Protein AF-A0A383CJY9-F1 (afdb_monomer_lite)

Sequence (69 aa):
MRYKSFVEHWKKNKQKLLKNYVYDELDEHSSCGVGLIASLKGNSTREVVEMGIQALKVLYHRGAVDADG

Organism: NCBI:txid408172

Secondary structure (DSSP, 8-state):
-HHHHHHHHHHHHHHHHHHTTS--GGG------------TT----HHHHHHHHHHHTT-GGGS---TT-

pLDDT: mean 90.14, std 8.58, range [60.22, 98.38]

Foldseek 3Di:
DVVVVVVVVVVVVVVVCVVVVNDDPVPDDDLDDDDDFDDPVNDDDVVSVVVVVVVVVPSPVSHDDDPVD

InterPro domains:
  IPR017932 Glutamine amidotransferase type 2 domain [PF00310] (32-68)
  IPR017932 Glutamine amidotransferase type 2 domain [PS51278] (32-69)
  IPR029055 Nucleophile aminohydrolases, N-terminal [G3DSA:3.60.20.10] (32-69)
  IPR029055 Nucleophile aminohydrolases, N-terminal [SSF56235] (32-69)

Structure (mmCIF, N/CA/C/O backbone):
data_AF-A0A383CJY9-F1
#
_entry.id   AF-A0A383CJY9-F1
#
loop_
_atom_site.group_PDB
_atom_site.id
_atom_site.type_symbol
_atom_site.label_atom_id
_atom_site.label_alt_id
_atom_site.label_comp_id
_atom_site.label_asym_id
_atom_site.label_entity_id
_atom_site.label_seq_id
_atom_site.pdbx_PDB_ins_code
_atom_site.Cartn_x
_atom_site.Cartn_y
_atom_site.Cartn_z
_atom_site.occupancy
_atom_site.B_iso_or_equiv
_atom_site.auth_seq_id
_atom_site.auth_comp_id
_atom_site.auth_asym_id
_atom_site.auth_atom_id
_atom_site.pdbx_PDB_model_num
ATOM 1 N N . MET A 1 1 ? 28.805 -7.236 1.112 1.00 60.22 1 MET A N 1
ATOM 2 C CA . MET A 1 1 ? 29.285 -7.382 -0.286 1.00 60.22 1 MET A CA 1
ATOM 3 C C . MET A 1 1 ? 28.162 -7.653 -1.304 1.00 60.22 1 MET A C 1
ATOM 5 O O . MET A 1 1 ? 28.231 -7.108 -2.393 1.00 60.22 1 MET A O 1
ATOM 9 N N . ARG A 1 2 ? 27.091 -8.386 -0.951 1.00 62.19 2 ARG A N 1
ATOM 10 C CA . ARG A 1 2 ? 25.935 -8.721 -1.824 1.00 62.19 2 ARG A CA 1
ATOM 11 C C . ARG A 1 2 ? 25.108 -7.540 -2.380 1.00 62.19 2 ARG A C 1
ATOM 13 O O . ARG A 1 2 ? 24.484 -7.674 -3.421 1.00 62.19 2 ARG A O 1
ATOM 20 N N . TYR A 1 3 ? 25.095 -6.396 -1.694 1.00 69.06 3 TYR A N 1
ATOM 21 C CA . TYR A 1 3 ? 24.312 -5.217 -2.098 1.00 69.06 3 TYR A CA 1
ATOM 22 C C . TYR A 1 3 ? 24.920 -4.461 -3.294 1.00 69.06 3 TYR A C 1
ATOM 24 O O . TYR A 1 3 ? 24.191 -3.981 -4.156 1.00 69.06 3 TYR A O 1
ATOM 32 N N . LYS A 1 4 ? 26.259 -4.394 -3.390 1.00 77.38 4 LYS A N 1
ATOM 33 C CA . LYS A 1 4 ? 26.938 -3.699 -4.500 1.00 77.38 4 LYS A CA 1
ATOM 34 C C . LYS A 1 4 ? 26.663 -4.370 -5.849 1.00 77.38 4 LYS A C 1
ATOM 36 O O . LYS A 1 4 ? 26.299 -3.681 -6.796 1.00 77.38 4 LYS A O 1
ATOM 41 N N . SER A 1 5 ? 26.742 -5.701 -5.904 1.00 89.38 5 SER A N 1
ATOM 42 C CA . SER A 1 5 ? 26.482 -6.456 -7.136 1.00 89.38 5 SER A CA 1
ATOM 43 C C . SER A 1 5 ? 25.028 -6.346 -7.605 1.00 89.38 5 SER A C 1
ATOM 45 O O . SER A 1 5 ? 24.773 -6.286 -8.805 1.00 89.38 5 SER A O 1
ATOM 47 N N . PHE A 1 6 ? 24.069 -6.263 -6.677 1.00 92.31 6 PHE A N 1
ATOM 48 C CA . PHE A 1 6 ? 22.666 -6.017 -7.015 1.00 92.31 6 PHE A CA 1
ATOM 49 C C . PHE A 1 6 ? 22.483 -4.671 -7.728 1.00 92.31 6 PHE A C 1
ATOM 51 O O . PHE A 1 6 ? 21.899 -4.624 -8.809 1.00 92.31 6 PHE A O 1
ATOM 58 N N . VAL A 1 7 ? 23.022 -3.588 -7.157 1.00 94.56 7 VAL A N 1
ATOM 59 C CA . VAL A 1 7 ? 22.886 -2.238 -7.728 1.00 94.56 7 VAL A CA 1
ATOM 60 C C . VAL A 1 7 ? 23.551 -2.150 -9.105 1.00 94.56 7 VAL A C 1
ATOM 62 O O . VAL A 1 7 ? 22.991 -1.550 -10.022 1.00 94.56 7 VAL A O 1
ATOM 65 N N . GLU A 1 8 ? 24.722 -2.762 -9.278 1.00 95.88 8 GLU A N 1
ATOM 66 C CA . GLU A 1 8 ? 25.423 -2.810 -10.567 1.00 95.88 8 GLU A CA 1
ATOM 67 C C . GLU A 1 8 ? 24.610 -3.546 -11.639 1.00 95.88 8 GLU A C 1
ATOM 69 O O . GLU A 1 8 ? 24.429 -3.029 -12.745 1.00 95.88 8 GLU A O 1
ATOM 74 N N . HIS A 1 9 ? 24.056 -4.717 -11.310 1.00 95.19 9 HIS A N 1
ATOM 75 C CA . HIS A 1 9 ? 23.192 -5.459 -12.227 1.00 95.19 9 HIS A CA 1
ATOM 76 C C . HIS A 1 9 ? 21.903 -4.707 -12.561 1.00 95.19 9 HIS A C 1
ATOM 78 O O . HIS A 1 9 ? 21.518 -4.659 -13.730 1.00 95.19 9 HIS A O 1
ATOM 84 N N . TRP A 1 10 ? 21.263 -4.078 -11.573 1.00 94.00 10 TRP A N 1
ATOM 85 C CA . TRP A 1 10 ? 20.061 -3.277 -11.794 1.00 94.00 10 TRP A CA 1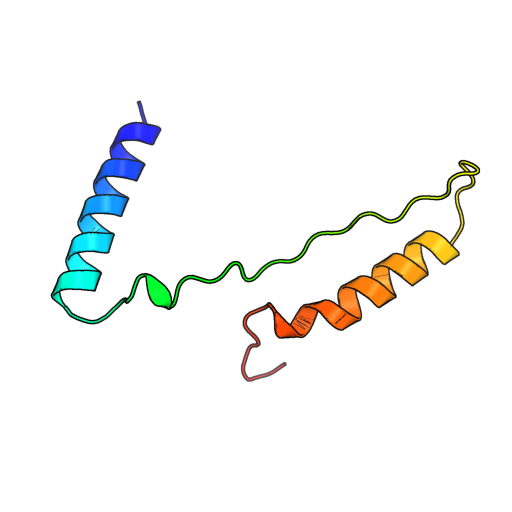
ATOM 86 C C . TRP A 1 10 ? 20.331 -2.127 -12.771 1.00 94.00 10 TRP A C 1
ATOM 88 O O . TRP A 1 10 ? 19.625 -1.993 -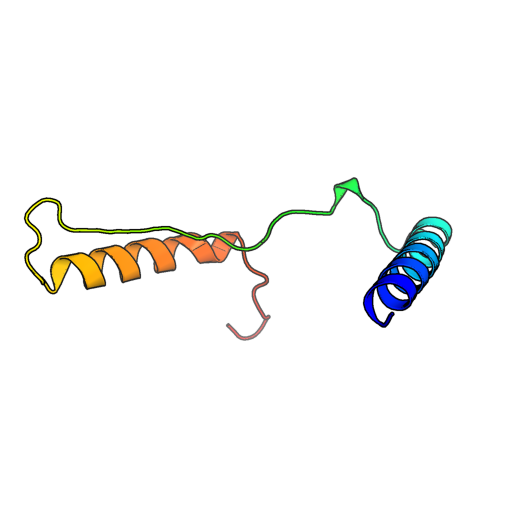13.769 1.00 94.00 10 TRP A O 1
ATOM 98 N N . LYS A 1 11 ? 21.420 -1.367 -12.567 1.00 95.25 11 LYS A N 1
ATOM 99 C CA . LYS A 1 11 ? 21.819 -0.272 -13.469 1.00 95.25 11 LYS A CA 1
ATOM 100 C C . LYS A 1 11 ? 22.078 -0.768 -14.892 1.00 95.25 11 LYS A C 1
ATOM 102 O O . LYS A 1 11 ? 21.622 -0.147 -15.850 1.00 95.25 11 LYS A O 1
ATOM 107 N N . LYS A 1 12 ? 22.782 -1.897 -15.037 1.00 96.25 12 LYS A N 1
ATOM 108 C CA . LYS A 1 12 ? 23.060 -2.516 -16.343 1.00 96.25 12 LYS A CA 1
ATOM 109 C C . LYS A 1 12 ? 21.769 -2.904 -17.071 1.00 96.25 12 LYS A C 1
ATOM 111 O O . LYS A 1 12 ? 21.634 -2.624 -18.261 1.00 96.25 12 LYS A O 1
ATOM 116 N N . ASN A 1 13 ? 20.824 -3.526 -16.367 1.00 95.19 13 ASN A N 1
ATOM 117 C CA . ASN A 1 13 ? 19.555 -3.963 -16.948 1.00 95.19 13 ASN A CA 1
ATOM 118 C C . ASN A 1 13 ? 18.652 -2.779 -17.303 1.00 95.19 13 ASN A C 1
ATOM 120 O O . ASN A 1 13 ? 18.140 -2.741 -18.418 1.00 95.19 13 ASN A O 1
ATOM 124 N N . LYS A 1 14 ? 18.536 -1.778 -16.422 1.00 94.31 14 LYS A N 1
ATOM 125 C CA . LYS A 1 14 ? 17.785 -0.544 -16.696 1.00 94.31 14 LYS A CA 1
ATOM 126 C C . LYS A 1 14 ? 18.281 0.144 -17.970 1.00 94.31 14 LYS A C 1
ATOM 128 O O . LYS A 1 14 ? 17.493 0.448 -18.856 1.00 94.31 14 LYS A O 1
ATOM 133 N N . GLN A 1 15 ? 19.600 0.287 -18.121 1.00 96.06 15 GLN A N 1
ATOM 134 C CA . GLN A 1 15 ? 20.202 0.859 -19.331 1.00 96.06 15 GLN A CA 1
ATOM 135 C C . GLN A 1 15 ? 19.912 0.047 -20.597 1.00 96.06 15 GLN A C 1
ATOM 137 O O . GLN A 1 15 ? 19.713 0.614 -21.669 1.00 96.06 15 GLN A O 1
ATOM 142 N N . LYS A 1 16 ? 19.872 -1.286 -20.496 1.00 96.38 16 LYS A N 1
ATOM 143 C CA . LYS A 1 16 ? 19.470 -2.138 -21.619 1.00 96.38 16 LYS A CA 1
ATOM 144 C C . LYS A 1 16 ? 18.011 -1.877 -22.013 1.00 96.38 16 LYS A C 1
ATOM 146 O O . LYS A 1 16 ? 17.742 -1.801 -23.204 1.00 96.38 16 LYS A O 1
ATOM 151 N N . LEU A 1 17 ? 17.097 -1.730 -21.054 1.00 95.56 17 LEU A N 1
ATOM 152 C CA . LEU A 1 17 ? 15.677 -1.485 -21.335 1.00 95.56 17 LEU A CA 1
ATOM 153 C C . LEU A 1 17 ? 15.444 -0.106 -21.970 1.00 95.56 17 LEU A C 1
ATOM 155 O O . LEU A 1 17 ? 14.779 -0.034 -23.001 1.00 95.56 17 LEU A O 1
ATOM 159 N N . LEU A 1 18 ? 16.085 0.941 -21.434 1.00 94.81 18 LEU A N 1
ATOM 160 C CA . LEU A 1 18 ? 16.051 2.303 -21.989 1.00 94.81 18 LEU A CA 1
ATOM 161 C C . LEU A 1 18 ? 16.517 2.336 -23.452 1.00 94.81 18 LEU A C 1
ATOM 163 O O . LEU A 1 18 ? 15.836 2.874 -24.317 1.00 94.81 18 LEU A O 1
ATOM 167 N N . LYS A 1 19 ? 17.657 1.698 -23.760 1.00 96.62 19 LYS A N 1
ATOM 168 C CA . LYS A 1 19 ? 18.214 1.661 -25.127 1.00 96.62 19 LYS A CA 1
ATOM 169 C C . LYS A 1 19 ? 17.327 0.952 -26.150 1.00 96.62 19 LYS A C 1
ATOM 171 O O . LYS A 1 19 ? 17.488 1.195 -27.339 1.00 96.62 19 LYS A O 1
ATOM 176 N N . ASN A 1 20 ? 16.464 0.042 -25.704 1.00 96.81 20 ASN A N 1
ATOM 177 C CA . ASN A 1 20 ? 15.578 -0.724 -26.579 1.00 96.81 20 ASN A CA 1
ATOM 178 C C . ASN A 1 20 ? 14.138 -0.188 -26.575 1.00 96.81 20 ASN A C 1
ATOM 180 O O . ASN A 1 20 ? 13.273 -0.844 -27.143 1.00 96.81 20 ASN A O 1
ATOM 184 N N . TYR A 1 21 ? 13.877 0.970 -25.952 1.00 94.06 21 TYR A N 1
ATOM 185 C CA . TYR A 1 21 ? 12.546 1.587 -25.879 1.00 94.06 21 TYR A CA 1
ATOM 186 C C . TYR A 1 21 ? 11.476 0.691 -25.221 1.00 94.06 21 TYR A C 1
ATOM 188 O O . TYR A 1 21 ? 10.298 0.778 -25.547 1.00 94.06 21 TYR A O 1
ATOM 196 N N . VAL A 1 22 ? 11.887 -0.188 -24.296 1.00 94.94 22 VAL A N 1
ATOM 197 C CA . VAL A 1 22 ? 10.988 -1.105 -23.555 1.00 94.94 22 VAL A CA 1
ATOM 198 C C . VAL A 1 22 ? 10.578 -0.523 -22.190 1.00 94.94 22 VAL A C 1
ATOM 200 O O . VAL A 1 22 ? 9.751 -1.095 -21.491 1.00 94.94 22 VAL A O 1
ATOM 203 N N . TYR A 1 23 ? 11.180 0.594 -21.780 1.00 93.25 23 TYR A N 1
ATOM 204 C CA . TYR A 1 23 ? 10.953 1.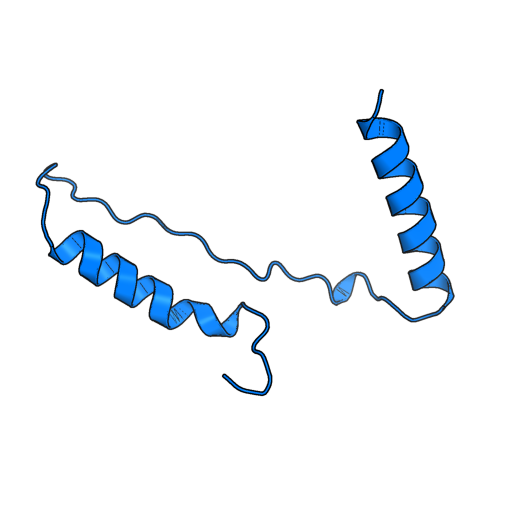234 -20.484 1.00 93.25 23 TYR A CA 1
ATOM 205 C C . TYR A 1 23 ? 11.187 2.743 -20.599 1.00 93.25 23 TYR A C 1
ATOM 207 O O . TYR A 1 23 ? 12.181 3.153 -21.206 1.00 93.25 23 TYR A O 1
ATOM 215 N N . ASP A 1 24 ? 10.315 3.529 -19.971 1.00 92.06 24 ASP A N 1
ATOM 216 C CA . ASP A 1 24 ? 10.457 4.966 -19.736 1.00 92.06 24 ASP A CA 1
ATOM 217 C C . ASP A 1 24 ? 10.477 5.215 -18.218 1.00 92.06 24 ASP A C 1
ATOM 219 O O . ASP A 1 24 ? 9.724 4.604 -17.462 1.00 92.06 24 ASP A O 1
ATOM 223 N N . GLU A 1 25 ? 11.359 6.101 -17.754 1.00 90.25 25 GLU A N 1
ATOM 224 C CA . GLU A 1 25 ? 11.418 6.478 -16.336 1.00 90.25 25 GLU A CA 1
ATOM 225 C C . GLU A 1 25 ? 10.182 7.274 -15.903 1.00 90.25 25 GLU A C 1
ATOM 227 O O . GLU A 1 25 ? 9.821 7.249 -14.728 1.00 90.25 25 GLU A O 1
ATOM 232 N N . LEU A 1 26 ? 9.527 7.973 -16.835 1.00 89.56 26 LEU A N 1
ATOM 233 C CA . LEU A 1 26 ? 8.331 8.768 -16.557 1.00 89.56 26 LEU A CA 1
ATOM 234 C C . LEU A 1 26 ? 7.104 7.905 -16.232 1.00 89.56 26 LEU A C 1
ATOM 236 O O . LEU A 1 26 ? 6.195 8.394 -15.561 1.00 89.56 26 LEU A O 1
ATOM 240 N N . ASP A 1 27 ? 7.115 6.633 -16.638 1.00 86.25 27 ASP A N 1
ATOM 241 C CA . ASP A 1 27 ? 6.062 5.658 -16.337 1.00 86.25 27 ASP A CA 1
ATOM 242 C C . ASP A 1 27 ? 6.192 5.067 -14.916 1.00 86.25 27 ASP A C 1
ATOM 244 O O . ASP A 1 27 ? 5.315 4.331 -14.453 1.00 86.25 27 ASP A O 1
ATOM 248 N N . GLU A 1 28 ?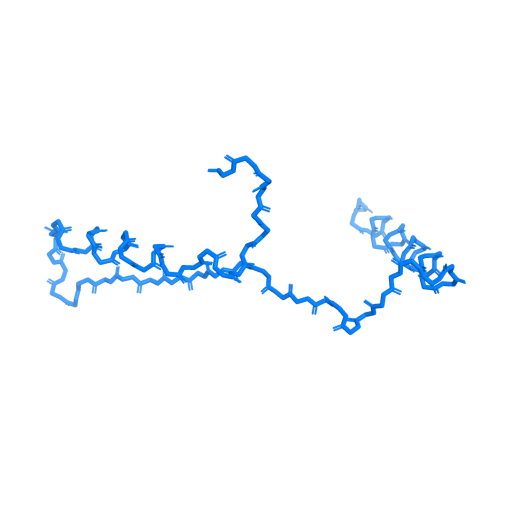 7.283 5.352 -14.188 1.00 83.81 28 GLU A N 1
ATOM 249 C CA . GLU A 1 28 ? 7.442 4.868 -12.817 1.00 83.81 28 GLU A CA 1
ATOM 250 C C . GLU A 1 28 ? 6.512 5.605 -11.847 1.00 83.81 28 GLU A C 1
ATOM 252 O O . GLU A 1 28 ? 6.648 6.800 -11.566 1.00 83.81 28 GLU A O 1
ATOM 257 N N . HIS A 1 29 ? 5.588 4.852 -11.250 1.00 80.75 29 HIS A N 1
ATOM 258 C CA . HIS A 1 29 ? 4.647 5.364 -10.262 1.00 80.75 29 HIS A CA 1
ATOM 259 C C . HIS A 1 29 ? 4.569 4.456 -9.029 1.00 80.75 29 HIS A C 1
ATOM 261 O O . HIS A 1 29 ? 4.470 3.230 -9.115 1.00 80.75 29 HIS A O 1
ATOM 267 N N . SER A 1 30 ? 4.554 5.063 -7.840 1.00 72.25 30 SER A N 1
ATOM 268 C CA . SER A 1 30 ? 4.329 4.341 -6.584 1.00 72.25 30 SER A CA 1
ATOM 269 C C . SER A 1 30 ? 2.926 3.741 -6.570 1.00 72.25 30 SER A C 1
ATOM 271 O O . SER A 1 30 ? 1.951 4.474 -6.429 1.00 72.25 30 SER A O 1
ATOM 273 N N . SER A 1 31 ? 2.818 2.418 -6.659 1.00 73.56 31 SER A N 1
ATOM 274 C CA . SER A 1 31 ? 1.535 1.708 -6.808 1.00 73.56 31 SER A CA 1
ATOM 275 C C . SER A 1 31 ? 0.884 1.309 -5.465 1.00 73.56 31 SER A C 1
ATOM 277 O O . SER A 1 31 ? -0.303 1.032 -5.377 1.00 73.56 31 SER A O 1
ATOM 279 N N . CYS A 1 32 ? 1.608 1.350 -4.344 1.00 83.06 32 CYS A N 1
ATOM 280 C CA . CYS A 1 32 ? 1.050 0.925 -3.048 1.00 83.06 32 CYS A CA 1
ATOM 281 C C . CYS A 1 32 ? 0.676 2.113 -2.150 1.00 83.06 32 CYS A C 1
ATOM 283 O O . CYS A 1 32 ? 1.318 3.161 -2.199 1.00 83.06 32 CYS A O 1
ATOM 285 N N . GLY A 1 33 ? -0.367 1.949 -1.330 1.00 84.38 33 GLY A N 1
ATOM 286 C CA . GLY A 1 33 ? -0.792 2.916 -0.312 1.00 84.38 33 GLY A CA 1
ATOM 287 C C . GLY A 1 33 ? -0.701 2.325 1.094 1.00 84.38 33 GLY A C 1
ATOM 288 O O . G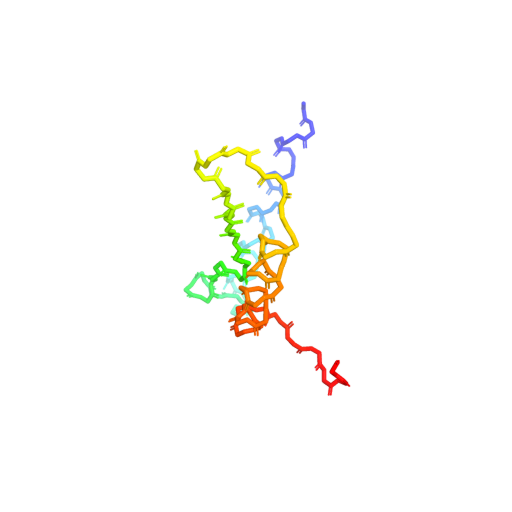LY A 1 33 ? -0.968 1.141 1.285 1.00 84.38 33 GLY A O 1
ATOM 289 N N . VAL A 1 34 ? -0.330 3.148 2.075 1.00 91.19 34 VAL A N 1
ATOM 290 C CA . VAL A 1 34 ? -0.290 2.784 3.501 1.00 91.19 34 VAL A CA 1
ATOM 291 C C . VAL A 1 34 ? -0.984 3.861 4.329 1.00 91.19 34 VAL A C 1
ATOM 293 O O . VAL A 1 34 ? -0.938 5.040 3.981 1.00 91.19 34 VAL A O 1
ATOM 296 N N . GLY A 1 35 ? -1.624 3.463 5.427 1.00 92.31 35 GLY A N 1
ATOM 297 C CA . GLY A 1 35 ? -2.326 4.366 6.337 1.00 92.31 35 GLY A CA 1
ATOM 298 C C . GLY A 1 35 ? -2.418 3.781 7.744 1.00 92.31 35 GLY A C 1
ATOM 299 O O . GLY A 1 35 ? -2.267 2.574 7.929 1.00 92.31 35 GLY A O 1
ATOM 300 N N . LEU A 1 36 ? -2.651 4.641 8.736 1.00 96.12 36 LEU A N 1
ATOM 301 C CA . LEU A 1 36 ? -2.776 4.268 10.145 1.00 96.12 36 LEU A CA 1
ATOM 302 C C . LEU A 1 36 ? -4.068 4.849 10.716 1.00 96.12 36 LEU A C 1
ATOM 304 O O . LEU A 1 36 ? -4.359 6.027 10.525 1.00 96.12 36 LEU A O 1
ATOM 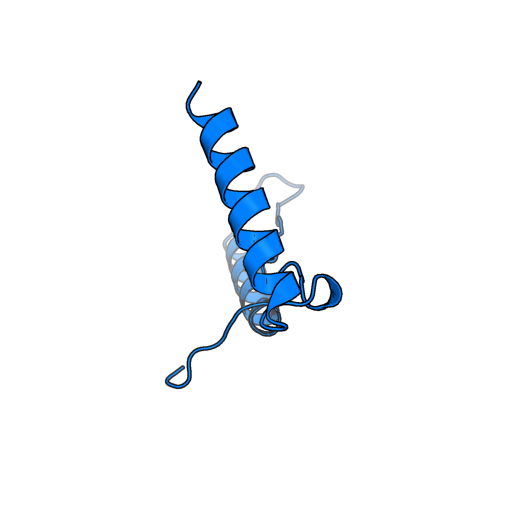308 N N . ILE A 1 37 ? -4.804 4.026 11.457 1.00 96.19 37 ILE A N 1
ATOM 309 C CA . ILE A 1 37 ? -6.004 4.432 12.188 1.00 96.19 37 ILE A CA 1
ATOM 310 C C . ILE A 1 37 ? -5.814 4.025 13.644 1.00 96.19 37 ILE A C 1
ATOM 312 O O . ILE A 1 37 ? -5.458 2.882 13.928 1.00 96.19 37 ILE A O 1
ATOM 316 N N . ALA A 1 38 ? -6.027 4.966 14.562 1.00 96.06 38 ALA A N 1
ATOM 317 C CA . ALA A 1 38 ? -5.823 4.753 15.987 1.00 96.06 38 ALA A CA 1
ATOM 318 C C . ALA A 1 38 ? -6.852 5.522 16.821 1.00 96.06 38 ALA A C 1
ATOM 320 O O . ALA A 1 38 ? -7.270 6.625 16.469 1.00 96.06 38 ALA A O 1
ATOM 321 N N . SER A 1 39 ? -7.231 4.942 17.960 1.00 96.62 39 SER A N 1
ATOM 322 C CA . SER A 1 39 ? -8.078 5.599 18.954 1.00 96.62 39 SER A CA 1
ATOM 323 C C . SER A 1 39 ? -7.235 6.502 19.849 1.00 96.62 39 SER A C 1
ATOM 325 O O . SER A 1 39 ? -6.360 6.021 20.567 1.00 96.62 39 SER A O 1
ATOM 327 N N . LEU A 1 40 ? -7.541 7.800 19.881 1.00 95.62 40 LEU A N 1
ATOM 328 C CA . LEU A 1 40 ? -6.869 8.751 20.781 1.00 95.62 40 LEU A CA 1
ATOM 329 C C . LEU A 1 40 ? -7.152 8.475 22.264 1.00 95.62 40 LEU A C 1
ATOM 331 O O . LEU A 1 40 ? -6.386 8.884 23.129 1.00 95.62 40 LEU A O 1
ATOM 335 N N . LYS A 1 41 ? -8.248 7.769 22.564 1.00 95.00 41 LYS A N 1
ATOM 336 C CA . LYS A 1 41 ? -8.620 7.376 23.929 1.00 95.00 41 LYS A CA 1
ATOM 337 C C . LYS A 1 41 ? -7.947 6.071 24.374 1.00 95.00 41 LYS A C 1
ATOM 339 O O . LYS A 1 41 ? -8.133 5.668 25.513 1.00 95.00 41 LYS A O 1
ATOM 344 N N . GLY A 1 42 ? -7.228 5.384 23.481 1.00 94.50 42 GLY A N 1
ATOM 345 C CA . GLY A 1 42 ? -6.548 4.116 23.770 1.00 94.50 42 GLY A CA 1
ATOM 346 C C . GLY A 1 42 ? -7.457 2.883 23.846 1.00 94.50 42 GLY A C 1
ATOM 347 O O . GLY A 1 42 ? -6.962 1.773 24.013 1.00 94.50 42 GLY A O 1
ATOM 348 N N . ASN A 1 43 ? -8.773 3.045 23.693 1.00 95.06 43 ASN A N 1
ATOM 349 C CA . ASN A 1 43 ? -9.712 1.925 23.736 1.00 95.06 43 ASN A CA 1
ATOM 350 C C . ASN A 1 43 ? -9.619 1.069 22.468 1.00 95.06 43 ASN A C 1
ATOM 352 O O . ASN A 1 43 ? -9.654 1.601 21.354 1.00 95.06 43 ASN A O 1
ATOM 356 N N . SER A 1 44 ? -9.590 -0.251 22.641 1.00 95.56 44 SER A N 1
ATOM 357 C CA . SER A 1 44 ? -9.738 -1.212 21.551 1.00 95.56 44 SER A CA 1
ATOM 358 C C . SER A 1 44 ? -11.216 -1.358 21.181 1.00 95.56 44 SER A C 1
ATOM 360 O O . SER A 1 44 ? -12.033 -1.833 21.967 1.00 95.56 44 SER A O 1
ATOM 362 N N . THR A 1 45 ? -11.578 -0.937 19.969 1.00 97.12 45 THR A N 1
ATOM 363 C CA . THR A 1 45 ? -12.951 -1.042 19.455 1.00 97.12 45 THR A CA 1
ATOM 364 C C . THR A 1 45 ? -12.967 -1.663 18.063 1.00 97.12 45 THR A C 1
ATOM 366 O O . THR A 1 45 ? -12.010 -1.546 17.294 1.00 97.12 45 THR A O 1
ATOM 369 N N . ARG A 1 46 ? -14.081 -2.322 17.720 1.00 97.62 46 ARG A N 1
ATOM 370 C CA . ARG A 1 46 ? -14.292 -2.884 16.378 1.00 97.62 46 ARG A CA 1
ATOM 371 C C . ARG A 1 46 ? -14.327 -1.802 15.295 1.00 97.62 46 ARG A C 1
ATOM 373 O O . ARG A 1 46 ? -13.870 -2.048 14.185 1.00 97.62 46 ARG A O 1
ATOM 380 N N . GLU A 1 47 ? -14.784 -0.607 15.651 1.00 97.44 47 GLU A N 1
ATOM 381 C CA . GLU A 1 47 ? -14.836 0.568 14.781 1.00 97.44 47 GLU A CA 1
ATOM 382 C C . GLU A 1 47 ? -13.478 0.880 14.127 1.00 97.44 47 GLU A C 1
ATOM 384 O O . GLU A 1 47 ? -13.418 1.130 12.927 1.00 97.44 47 GLU A O 1
ATOM 389 N N . VAL A 1 48 ? -12.363 0.780 14.868 1.00 97.19 48 VAL A N 1
ATOM 390 C CA . VAL A 1 48 ? -11.009 1.000 14.314 1.00 97.19 48 VAL A CA 1
ATOM 391 C C . VAL A 1 48 ? -10.700 0.017 13.181 1.00 97.19 48 VAL A C 1
ATOM 393 O O . VAL A 1 48 ? -10.135 0.400 12.156 1.00 97.19 48 VAL A O 1
ATOM 396 N N . VAL A 1 49 ? -11.108 -1.244 13.336 1.00 97.56 49 VAL A N 1
ATOM 397 C CA . VAL A 1 49 ? -10.932 -2.282 12.309 1.00 97.56 49 VAL A CA 1
ATOM 398 C C . VAL A 1 49 ? -11.830 -2.008 11.106 1.00 97.56 49 VAL A C 1
ATOM 400 O O . VAL A 1 49 ? -11.384 -2.125 9.967 1.00 97.56 49 VAL A O 1
ATOM 403 N N . GLU A 1 50 ? -13.083 -1.624 11.340 1.00 98.38 50 GLU A N 1
ATOM 404 C CA . GLU A 1 50 ? -14.033 -1.304 10.273 1.00 98.38 50 GLU A CA 1
ATOM 405 C C . GLU A 1 50 ? -13.560 -0.119 9.436 1.00 98.38 50 GLU A C 1
ATOM 407 O O . GLU A 1 50 ? -13.545 -0.217 8.210 1.00 98.38 50 GLU A O 1
ATOM 412 N N . MET A 1 51 ? -13.076 0.949 10.074 1.00 97.44 51 MET A N 1
ATOM 413 C CA . MET A 1 51 ? -12.459 2.076 9.375 1.00 97.44 51 MET A CA 1
ATOM 414 C C . MET A 1 51 ? -11.246 1.634 8.545 1.00 97.44 51 MET A C 1
ATOM 416 O O . MET A 1 51 ? -11.084 2.083 7.411 1.00 97.44 51 MET A O 1
ATOM 420 N N . GLY A 1 52 ? -10.425 0.713 9.062 1.00 97.00 52 GLY A N 1
ATOM 421 C CA . GLY A 1 52 ? -9.293 0.149 8.321 1.00 97.00 52 GLY A CA 1
ATOM 422 C C . GLY A 1 52 ? -9.733 -0.591 7.057 1.00 97.00 52 GLY A C 1
ATOM 423 O O . GLY A 1 52 ? -9.175 -0.380 5.982 1.00 97.00 52 GLY A O 1
ATOM 424 N N . ILE A 1 53 ? -10.786 -1.406 7.153 1.00 97.31 53 ILE A N 1
ATOM 425 C CA . ILE A 1 53 ? -11.367 -2.105 5.999 1.00 97.31 53 ILE A CA 1
ATOM 426 C C . ILE A 1 53 ? -11.929 -1.103 4.980 1.00 97.31 53 ILE A C 1
ATOM 428 O O . ILE A 1 53 ? -11.712 -1.277 3.782 1.00 97.31 53 ILE A O 1
ATOM 432 N N . GLN A 1 54 ? -12.620 -0.048 5.427 1.00 96.94 54 GLN A N 1
ATOM 433 C CA . GLN A 1 54 ? -13.128 0.994 4.524 1.00 96.94 54 GLN A CA 1
ATOM 434 C C . GLN A 1 54 ? -11.992 1.719 3.793 1.00 96.94 54 GLN A C 1
ATOM 436 O O . GLN A 1 54 ? -12.096 1.958 2.592 1.00 96.94 54 GLN A O 1
ATOM 441 N N . ALA A 1 55 ? -10.880 1.999 4.478 1.00 95.31 55 ALA A N 1
ATOM 442 C CA . ALA A 1 55 ? -9.701 2.591 3.854 1.00 95.31 55 ALA A CA 1
ATOM 443 C C . ALA A 1 55 ? -9.081 1.663 2.792 1.00 95.31 55 ALA A C 1
ATOM 445 O O . ALA A 1 55 ? -8.745 2.112 1.700 1.00 95.31 55 ALA A O 1
ATOM 446 N N . LEU A 1 56 ? -8.975 0.358 3.060 1.00 93.81 56 LEU A N 1
ATOM 447 C CA . LEU A 1 56 ? -8.444 -0.601 2.081 1.00 93.81 56 LEU A CA 1
ATOM 448 C C . LEU A 1 56 ? -9.334 -0.723 0.837 1.00 93.81 56 LEU A C 1
ATOM 450 O O . LEU A 1 56 ? -8.823 -0.813 -0.278 1.00 93.81 56 LEU A O 1
ATOM 454 N N . LYS A 1 57 ? -10.659 -0.653 1.008 1.00 93.19 57 LYS A N 1
ATOM 455 C CA . LYS A 1 57 ? -11.630 -0.698 -0.096 1.00 93.19 57 LYS A CA 1
ATOM 456 C C . LYS A 1 57 ? -11.508 0.452 -1.091 1.00 93.19 57 LYS A C 1
ATOM 458 O O . LYS A 1 57 ? -12.058 0.332 -2.176 1.00 93.19 57 LYS A O 1
ATOM 463 N N . VAL A 1 58 ? -10.813 1.541 -0.761 1.00 90.81 58 VAL A N 1
ATOM 464 C CA . VAL A 1 58 ? -10.605 2.669 -1.684 1.00 90.81 58 VAL A CA 1
ATOM 465 C C . VAL A 1 58 ? -9.211 2.694 -2.314 1.00 90.81 58 VAL A C 1
ATOM 467 O O . VAL A 1 58 ? -8.948 3.566 -3.133 1.00 90.81 58 VAL A O 1
ATOM 470 N N . LEU A 1 59 ? -8.316 1.748 -1.998 1.00 88.38 59 LEU A N 1
ATOM 471 C CA . LEU A 1 59 ? -6.935 1.728 -2.517 1.00 88.38 59 LEU A CA 1
ATOM 472 C C . LEU A 1 59 ? -6.746 0.952 -3.832 1.00 88.38 59 LEU A C 1
ATOM 474 O O . LEU A 1 59 ? -5.667 1.029 -4.417 1.00 88.38 59 LEU A O 1
ATOM 478 N N . TYR A 1 60 ? -7.767 0.243 -4.323 1.00 85.12 60 TYR A N 1
ATOM 479 C CA . TYR A 1 60 ? -7.665 -0.623 -5.513 1.00 85.12 60 TYR A CA 1
ATOM 480 C C . TYR A 1 60 ? -7.188 0.110 -6.774 1.00 85.12 60 TYR A C 1
ATOM 482 O O . TYR A 1 60 ? -6.505 -0.478 -7.601 1.00 85.12 60 TYR A O 1
ATOM 490 N N . HIS A 1 61 ? -7.477 1.408 -6.895 1.00 86.44 61 HIS A N 1
ATOM 491 C CA . HIS A 1 61 ? -7.061 2.233 -8.033 1.00 86.44 61 HIS A CA 1
ATOM 492 C C . HIS A 1 61 ? -5.540 2.433 -8.136 1.00 86.44 61 HIS A C 1
ATOM 494 O O . HIS A 1 61 ? -5.067 2.991 -9.122 1.00 86.44 61 HIS A O 1
ATOM 500 N N . ARG A 1 62 ? -4.774 2.048 -7.107 1.00 84.75 62 ARG A N 1
ATOM 501 C CA . ARG A 1 62 ? -3.313 2.186 -7.093 1.00 84.75 62 ARG A CA 1
ATOM 502 C C . ARG A 1 62 ? -2.593 0.881 -7.436 1.00 84.75 62 ARG A C 1
ATOM 504 O O . ARG A 1 62 ? -1.419 0.932 -7.773 1.00 84.75 62 ARG A O 1
ATOM 511 N N . GLY A 1 63 ? -3.273 -0.264 -7.374 1.00 80.00 63 GLY A N 1
ATOM 512 C CA . GLY A 1 63 ? -2.682 -1.571 -7.657 1.00 80.00 63 GLY A CA 1
ATOM 513 C C . GLY A 1 63 ? -2.846 -2.003 -9.112 1.00 80.00 63 GLY A C 1
ATOM 514 O O . GLY A 1 63 ? -3.745 -1.545 -9.812 1.00 80.00 63 GLY A O 1
ATOM 515 N N . ALA A 1 64 ? -1.999 -2.936 -9.548 1.00 79.69 64 ALA A N 1
ATOM 516 C CA . ALA A 1 64 ? -2.311 -3.740 -10.723 1.00 79.69 64 ALA A CA 1
ATOM 517 C C . ALA A 1 64 ? -3.549 -4.602 -10.420 1.00 79.69 64 ALA A C 1
ATOM 519 O O . ALA A 1 64 ? -3.641 -5.180 -9.336 1.00 79.69 64 ALA A O 1
ATOM 520 N N . VAL A 1 65 ? -4.485 -4.664 -11.366 1.00 82.81 65 VAL A N 1
ATOM 521 C CA . VAL A 1 65 ? -5.699 -5.486 -11.284 1.00 82.81 65 VAL A CA 1
ATOM 522 C C . VAL A 1 65 ? -5.572 -6.590 -12.327 1.00 82.81 65 VAL A C 1
ATOM 524 O O . VAL A 1 65 ? -5.238 -6.291 -13.476 1.00 82.81 65 VAL A O 1
ATOM 527 N N . ASP A 1 66 ? -5.780 -7.843 -11.921 1.00 84.06 66 ASP A N 1
ATOM 528 C CA . ASP A 1 66 ? -5.747 -8.983 -12.840 1.00 84.06 66 ASP A CA 1
ATOM 529 C C . ASP A 1 66 ? -7.049 -9.065 -13.656 1.00 84.06 66 ASP A C 1
ATOM 531 O O . ASP A 1 66 ? -8.068 -8.466 -13.300 1.00 84.06 66 ASP A O 1
ATOM 535 N N . ALA A 1 67 ? -7.016 -9.757 -14.792 1.00 87.44 67 ALA A N 1
ATOM 536 C CA . ALA A 1 67 ? -8.143 -9.792 -15.725 1.00 87.44 67 ALA A CA 1
ATOM 537 C C . ALA A 1 67 ? -9.358 -10.589 -15.205 1.00 87.44 67 ALA A C 1
ATOM 539 O O . ALA A 1 67 ? -10.464 -10.412 -15.718 1.00 87.44 67 ALA A O 1
ATOM 540 N N . ASP A 1 68 ? -9.163 -11.470 -14.226 1.00 90.12 68 ASP A N 1
ATOM 541 C CA . ASP A 1 68 ? -10.172 -12.360 -13.644 1.00 90.12 68 ASP A CA 1
ATOM 542 C C . ASP A 1 68 ? -10.804 -11.843 -12.337 1.00 90.12 68 ASP A C 1
ATOM 544 O O . ASP A 1 68 ? -11.838 -12.377 -11.925 1.00 90.12 68 ASP A O 1
ATOM 548 N N . GLY A 1 69 ? -10.269 -10.761 -11.762 1.00 73.81 69 GLY A N 1
ATOM 549 C CA . GLY A 1 69 ? -10.785 -10.103 -10.551 1.00 73.81 69 GLY A CA 1
ATOM 550 C C . GLY A 1 69 ? -10.273 -10.710 -9.251 1.00 73.81 69 GLY A C 1
ATOM 551 O O . GLY A 1 69 ? -11.031 -10.634 -8.255 1.00 73.81 69 GLY A O 1
#

Radius of gyration: 19.99 Å; chains: 1; bounding box: 44×21×50 Å